Protein AF-W9YIJ4-F1 (afdb_monomer_lite)

Sequence (159 aa):
MQCTGGTPCEACASRRSPCVYDASSDQRRKIANQRNVHELAETQVQLERHKQLLGGMIATIRAGDFDANSDLIRVVRSGVDLSQLAAHVRNECRSNVSIQQAYEQIDFCIDGPLELPSPTQVLGEIAPQGDAKSSTSDAPEVNSEPFQPDIWRNLNRES

Radius of gyration: 31.16 Å; chains: 1; bounding box: 93×49×73 Å

pLDDT: mean 77.12, std 20.89, range [32.78, 98.31]

Foldseek 3Di:
DAADDDVVGPVCVVVVHHRDHDPVVNVVVVVVVVVVVVVVVVVVVVVVLVLLLVLLLVLCVVFNDPVSVVVLVVVVVVPDDPVVSSVSSNVCLVVDVSSVVSSVPDDPDPPDDPDDDDPVVVVVVPDDPDDDDDDDDDDDDDDDDDDDDPPPPPPPPDD

Structure (mmCIF, N/CA/C/O backbone):
data_AF-W9YIJ4-F1
#
_entry.id   AF-W9YIJ4-F1
#
loop_
_atom_site.group_PDB
_atom_site.id
_atom_site.type_symbol
_atom_site.label_atom_id
_atom_site.label_alt_id
_atom_site.label_comp_id
_atom_site.label_asym_id
_atom_site.label_entity_id
_atom_site.label_seq_id
_atom_site.pdbx_PDB_ins_code
_atom_site.Cartn_x
_atom_site.Cartn_y
_atom_site.Cartn_z
_atom_site.occupancy
_atom_site.B_iso_or_equiv
_atom_site.auth_seq_id
_atom_site.auth_comp_id
_atom_site.auth_asym_id
_atom_site.auth_atom_id
_atom_site.pdbx_PDB_model_num
ATOM 1 N N . MET A 1 1 ? -33.218 -10.003 34.757 1.00 51.28 1 MET A N 1
ATOM 2 C CA . MET A 1 1 ? -33.309 -9.342 33.437 1.00 51.28 1 MET A CA 1
ATOM 3 C C . MET A 1 1 ? -32.510 -8.051 33.523 1.00 51.28 1 MET A C 1
ATOM 5 O O . MET A 1 1 ? -32.790 -7.268 34.418 1.00 51.28 1 MET A O 1
ATOM 9 N N . GLN A 1 2 ? -31.481 -7.870 32.693 1.00 55.41 2 GLN A N 1
ATOM 10 C CA . GLN A 1 2 ? -30.693 -6.630 32.638 1.00 55.41 2 GLN A CA 1
ATOM 11 C C . GLN A 1 2 ? -31.308 -5.697 31.590 1.00 55.41 2 GLN A C 1
ATOM 13 O O . GLN A 1 2 ? -31.515 -6.105 30.450 1.00 55.41 2 GLN A O 1
ATOM 18 N N . CYS A 1 3 ? -31.645 -4.472 31.994 1.00 63.28 3 CYS A N 1
ATOM 19 C CA . CYS A 1 3 ? -32.199 -3.455 31.103 1.00 63.28 3 CYS A CA 1
ATOM 20 C C . CYS A 1 3 ? -31.123 -2.853 30.200 1.00 63.28 3 CYS A C 1
ATOM 22 O O . CYS A 1 3 ? -30.007 -2.584 30.640 1.00 63.28 3 CYS A O 1
ATOM 24 N N . THR A 1 4 ? -31.480 -2.574 28.950 1.00 60.44 4 THR A N 1
ATOM 25 C CA . THR A 1 4 ? -30.607 -1.932 27.966 1.00 60.44 4 THR A CA 1
ATOM 26 C C . THR A 1 4 ? -31.183 -0.576 27.560 1.00 60.44 4 THR A C 1
ATOM 28 O O . THR A 1 4 ? -31.972 -0.508 26.626 1.00 60.44 4 THR A O 1
ATOM 31 N N . GLY A 1 5 ? -30.774 0.492 28.256 1.00 58.78 5 GLY A N 1
ATOM 32 C CA . GLY A 1 5 ? -31.071 1.887 27.893 1.00 58.78 5 GLY A CA 1
ATOM 33 C C . GLY A 1 5 ? -32.465 2.403 28.292 1.00 58.78 5 GLY A C 1
ATOM 34 O O . GLY A 1 5 ? -33.465 1.706 28.145 1.00 58.78 5 GLY A O 1
ATOM 35 N N . GLY A 1 6 ? -32.509 3.651 28.781 1.00 59.50 6 GLY A N 1
ATOM 36 C CA . GLY A 1 6 ? -33.722 4.354 29.223 1.00 59.50 6 GLY A CA 1
ATOM 37 C C . GLY A 1 6 ? -34.205 3.953 30.624 1.00 59.50 6 GLY A C 1
ATOM 38 O O . GLY A 1 6 ? -34.130 2.789 31.015 1.00 59.50 6 GLY A O 1
ATOM 39 N N . THR A 1 7 ? -34.711 4.919 31.395 1.00 58.75 7 THR A N 1
ATOM 40 C CA . THR A 1 7 ? -35.388 4.675 32.680 1.00 58.75 7 THR A CA 1
ATOM 41 C C . THR A 1 7 ? -36.839 5.143 32.596 1.00 58.75 7 THR A C 1
ATOM 43 O O . THR A 1 7 ? -37.068 6.353 32.665 1.00 58.75 7 THR A O 1
ATOM 46 N N . PRO A 1 8 ? -37.817 4.221 32.480 1.00 70.25 8 PRO A N 1
ATOM 47 C CA . PRO A 1 8 ? -37.687 2.754 32.407 1.00 70.25 8 PRO A CA 1
ATOM 48 C C . PRO A 1 8 ? -37.298 2.235 31.008 1.00 70.25 8 PRO A C 1
ATOM 50 O O . PRO A 1 8 ? -37.673 2.831 30.002 1.00 70.25 8 PRO A O 1
ATOM 53 N N . CYS A 1 9 ? -36.594 1.097 30.935 1.00 78.69 9 CYS A N 1
ATOM 54 C CA . CYS A 1 9 ? -36.320 0.435 29.656 1.00 78.69 9 CYS A CA 1
ATOM 55 C C . CYS A 1 9 ? -37.615 -0.163 29.072 1.00 78.69 9 CYS A C 1
ATOM 57 O O . CYS A 1 9 ? -38.512 -0.551 29.824 1.00 78.69 9 CYS A O 1
ATOM 59 N N . GLU A 1 10 ? -37.724 -0.273 27.746 1.00 74.12 10 GLU A N 1
ATOM 60 C CA . GLU A 1 10 ? -38.959 -0.666 27.034 1.00 74.12 10 GLU A CA 1
ATOM 61 C C . GLU A 1 10 ? -39.536 -2.019 27.514 1.00 74.12 10 GLU A C 1
ATOM 63 O O . GLU A 1 10 ? -40.746 -2.200 27.692 1.00 74.12 10 GLU A O 1
ATOM 68 N N . ALA A 1 11 ? -38.648 -2.960 27.845 1.00 74.31 11 ALA A N 1
ATOM 69 C CA . ALA A 1 11 ? -39.004 -4.259 28.412 1.00 74.31 11 ALA A CA 1
ATOM 70 C C . ALA A 1 11 ? -39.584 -4.169 29.838 1.00 74.31 11 ALA A C 1
ATOM 72 O O . ALA A 1 11 ? -40.466 -4.950 30.195 1.00 74.31 11 ALA A O 1
ATOM 73 N N . CYS A 1 12 ? -39.121 -3.225 30.662 1.00 79.00 12 CYS A N 1
ATOM 74 C CA . CYS A 1 12 ? -39.663 -3.007 32.005 1.00 79.00 12 CYS A CA 1
ATOM 75 C C . CYS A 1 12 ? -40.937 -2.158 31.987 1.00 79.00 12 CYS A C 1
ATOM 77 O O . CYS A 1 12 ? -41.835 -2.411 32.790 1.00 79.00 12 CYS A O 1
ATOM 79 N N . ALA A 1 13 ? -41.048 -1.212 31.048 1.00 78.88 13 ALA A N 1
ATOM 80 C CA . ALA A 1 13 ? -42.256 -0.421 30.829 1.00 78.88 13 ALA A CA 1
ATOM 81 C C . ALA A 1 13 ? -43.444 -1.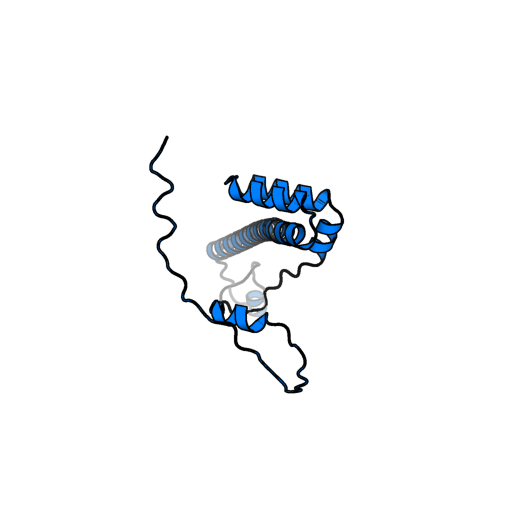310 30.413 1.00 78.88 13 ALA A C 1
ATOM 83 O O . ALA A 1 13 ? -44.521 -1.221 31.001 1.00 78.88 13 ALA A O 1
ATOM 84 N N . SER A 1 14 ? -43.228 -2.231 29.468 1.00 81.00 14 SER A N 1
ATOM 85 C CA . SER A 1 14 ? -44.257 -3.175 29.000 1.00 81.00 14 SER A CA 1
ATOM 86 C C . SER A 1 14 ? -44.688 -4.195 30.061 1.00 81.00 14 SER A C 1
ATOM 88 O O . SER A 1 14 ? -45.858 -4.568 30.119 1.00 81.00 14 SER A O 1
ATOM 90 N N . ARG A 1 15 ? -43.771 -4.625 30.938 1.00 81.50 15 ARG A N 1
ATOM 91 C CA . ARG A 1 15 ? -44.041 -5.631 31.985 1.00 81.50 15 ARG A CA 1
ATOM 92 C C . ARG A 1 15 ? -44.476 -5.040 33.327 1.00 81.50 15 ARG A C 1
ATOM 94 O O . ARG A 1 15 ? -44.733 -5.806 34.252 1.00 81.50 15 ARG A O 1
ATOM 101 N N . ARG A 1 16 ? -44.537 -3.706 33.454 1.00 79.69 16 ARG A N 1
ATOM 102 C CA . ARG A 1 16 ? -44.796 -2.985 34.720 1.00 79.69 16 ARG A CA 1
ATOM 103 C C . ARG A 1 16 ? -43.912 -3.476 35.880 1.00 79.69 16 ARG A C 1
ATOM 105 O O . ARG A 1 16 ? -44.335 -3.497 37.032 1.00 79.69 16 ARG A O 1
ATOM 112 N N . SER A 1 17 ? -42.687 -3.899 35.572 1.00 77.38 17 SER A N 1
ATOM 113 C CA . SER A 1 17 ? -41.723 -4.420 36.546 1.00 77.38 17 SER A CA 1
ATOM 114 C C . SER A 1 17 ? -40.732 -3.327 36.962 1.00 77.38 17 SER A C 1
ATOM 116 O O . SER A 1 17 ? -40.348 -2.533 36.098 1.00 77.38 17 SER A O 1
ATOM 118 N N . PRO A 1 18 ? -40.245 -3.307 38.218 1.00 71.31 18 PRO A N 1
ATOM 119 C CA . PRO A 1 18 ? -39.220 -2.358 38.642 1.00 71.31 18 PRO A CA 1
ATOM 120 C C . PRO A 1 18 ? -37.953 -2.506 37.787 1.00 71.31 18 PRO A C 1
ATOM 122 O O . PRO A 1 18 ? -37.355 -3.577 37.692 1.00 71.31 18 PRO A O 1
ATOM 125 N N . CYS A 1 19 ? -37.569 -1.408 37.139 1.00 74.44 19 CYS A N 1
ATOM 126 C CA . CYS A 1 19 ? -36.399 -1.321 36.274 1.00 74.44 19 CYS A CA 1
ATOM 127 C C . CYS A 1 19 ? -35.156 -1.055 37.131 1.00 74.44 19 CYS A C 1
ATOM 129 O O . CYS A 1 19 ? -34.931 0.077 37.555 1.00 74.44 19 CYS A O 1
ATOM 131 N N . VAL A 1 20 ? -34.342 -2.084 37.384 1.00 71.25 20 VAL A N 1
ATOM 132 C CA . VAL A 1 20 ? -33.053 -1.914 38.072 1.00 71.25 20 VAL A CA 1
ATOM 133 C C . VAL A 1 20 ? -31.997 -1.519 37.040 1.00 71.25 20 VAL A C 1
ATOM 135 O O . VAL A 1 20 ? -31.560 -2.339 36.232 1.00 71.25 20 VAL A O 1
ATOM 138 N N . TYR A 1 21 ? -31.629 -0.239 37.048 1.00 67.06 21 TYR A N 1
ATOM 139 C CA . TYR A 1 21 ? -30.594 0.329 36.189 1.00 67.06 21 TYR A CA 1
ATOM 140 C C . TYR A 1 21 ? -29.231 0.263 36.890 1.00 67.06 21 TYR A C 1
ATOM 142 O O . TYR A 1 21 ? -29.024 0.922 37.908 1.00 67.06 21 TYR A O 1
ATOM 150 N N . ASP A 1 22 ? -28.298 -0.517 36.342 1.00 71.25 22 ASP A N 1
ATOM 151 C CA . ASP A 1 22 ? -26.901 -0.517 36.785 1.00 71.25 22 ASP A CA 1
ATOM 152 C C . ASP A 1 22 ? -26.088 0.454 35.920 1.00 71.25 22 ASP A C 1
ATOM 154 O O . ASP A 1 22 ? -25.583 0.108 34.847 1.00 71.25 22 ASP A O 1
ATOM 158 N N . ALA A 1 23 ? -25.963 1.686 36.413 1.00 67.69 23 ALA A N 1
ATOM 159 C CA . ALA A 1 23 ? -25.205 2.748 35.761 1.00 67.69 23 ALA A CA 1
ATOM 160 C C . ALA A 1 23 ? -23.726 2.382 35.540 1.00 67.69 23 ALA A C 1
ATOM 162 O O . ALA A 1 23 ? -23.124 2.838 34.570 1.00 67.69 23 ALA A O 1
ATOM 163 N N . SER A 1 24 ? -23.133 1.553 36.410 1.00 72.75 24 SER A N 1
ATOM 164 C CA . SER A 1 24 ? -21.736 1.122 36.282 1.00 72.75 24 SER A CA 1
ATOM 165 C C . SER A 1 24 ? -21.576 0.149 35.118 1.00 72.75 24 SER A C 1
ATOM 167 O O . SER A 1 24 ? -20.657 0.294 34.312 1.00 72.75 24 SER A O 1
ATOM 169 N N . SER A 1 25 ? -22.488 -0.818 35.001 1.00 70.00 25 SER A N 1
ATOM 170 C CA . SER A 1 25 ? -22.497 -1.789 33.903 1.00 70.00 25 SER A CA 1
ATOM 171 C C . SER A 1 25 ? -22.739 -1.123 32.544 1.00 70.00 25 SER A C 1
ATOM 173 O O . SER A 1 25 ? -22.013 -1.399 31.586 1.00 70.00 25 SER A O 1
ATOM 175 N N . ASP A 1 26 ? -23.680 -0.176 32.461 1.00 72.25 26 ASP A N 1
ATOM 176 C CA . ASP A 1 26 ? -23.951 0.541 31.209 1.00 72.25 26 ASP A CA 1
ATOM 177 C C . ASP A 1 26 ? -22.770 1.429 30.782 1.00 72.25 26 ASP A C 1
ATOM 179 O O . ASP A 1 26 ? -22.335 1.379 29.629 1.00 72.25 26 ASP A O 1
ATOM 183 N N . GLN A 1 27 ? -22.165 2.147 31.735 1.00 73.75 27 GLN A N 1
ATOM 184 C CA . GLN A 1 27 ? -20.965 2.948 31.494 1.00 73.75 27 GLN A CA 1
ATOM 185 C C . GLN A 1 27 ? -19.800 2.076 30.999 1.00 73.75 27 GLN A C 1
ATOM 187 O O . GLN A 1 27 ? -19.129 2.434 30.030 1.00 73.75 27 GLN A O 1
ATOM 192 N N . ARG A 1 28 ? -19.575 0.903 31.610 1.00 73.75 28 ARG A N 1
ATOM 193 C CA . ARG A 1 28 ? -18.543 -0.052 31.164 1.00 73.75 28 ARG A CA 1
ATOM 194 C C . ARG A 1 28 ? -18.808 -0.549 29.745 1.00 73.75 28 ARG A C 1
ATOM 196 O O . ARG A 1 28 ? -17.881 -0.576 28.939 1.00 73.75 28 ARG A O 1
ATOM 203 N N . ARG A 1 29 ? -20.058 -0.890 29.417 1.00 76.38 29 ARG A N 1
ATOM 204 C CA . ARG A 1 29 ? -20.453 -1.326 28.069 1.00 76.38 29 ARG A CA 1
ATOM 205 C C . ARG A 1 29 ? -20.235 -0.228 27.029 1.00 76.38 29 ARG A C 1
ATOM 207 O O . ARG A 1 29 ? -19.703 -0.500 25.956 1.00 76.38 29 ARG A O 1
ATOM 214 N N . LYS A 1 30 ? -20.592 1.017 27.352 1.00 80.00 30 LYS A N 1
ATOM 215 C CA . LYS A 1 30 ? -20.364 2.173 26.478 1.00 80.00 30 LYS A CA 1
ATOM 216 C C . LYS A 1 30 ? -18.873 2.400 26.218 1.00 80.00 30 LYS A C 1
ATOM 218 O O . LYS A 1 30 ? -18.492 2.588 25.067 1.00 80.00 30 LYS A O 1
ATOM 223 N N . ILE A 1 31 ? -18.037 2.323 27.255 1.00 81.38 31 ILE A N 1
ATOM 224 C CA . ILE A 1 31 ? -16.576 2.457 27.133 1.00 81.38 31 ILE A CA 1
ATOM 225 C C . ILE A 1 31 ? -15.988 1.324 26.283 1.00 81.38 31 ILE A C 1
ATOM 227 O O . ILE A 1 31 ? -15.160 1.590 25.417 1.00 81.38 31 ILE A O 1
ATOM 231 N N . ALA A 1 32 ? -16.416 0.076 26.496 1.00 81.38 32 ALA A N 1
ATOM 232 C CA . ALA A 1 32 ? -15.954 -1.063 25.703 1.00 81.38 32 ALA A CA 1
ATOM 233 C C . ALA A 1 32 ? -16.296 -0.889 24.215 1.00 81.38 32 ALA A C 1
ATOM 235 O O . ALA A 1 32 ? -15.418 -1.008 23.367 1.00 81.38 32 ALA A O 1
ATOM 236 N N . ASN A 1 33 ? -17.534 -0.498 23.899 1.00 83.44 33 ASN A N 1
ATOM 237 C CA . ASN A 1 33 ? -17.935 -0.226 22.519 1.00 83.44 33 ASN A CA 1
ATOM 238 C C . ASN A 1 33 ? -17.139 0.931 21.903 1.00 83.44 33 ASN A C 1
ATOM 240 O O . ASN A 1 33 ? -16.715 0.831 20.758 1.00 83.44 33 ASN A O 1
ATOM 244 N N . GLN A 1 34 ? -16.907 2.014 22.650 1.00 85.88 34 GLN A N 1
ATOM 245 C CA . GLN A 1 34 ? -16.101 3.141 22.170 1.00 85.88 34 GLN A CA 1
ATOM 246 C C . GLN A 1 34 ? -14.657 2.729 21.863 1.00 85.88 34 GLN A C 1
ATOM 248 O O . GLN A 1 34 ? -14.124 3.132 20.833 1.00 85.88 34 GLN A O 1
ATOM 253 N N . ARG A 1 35 ? -14.042 1.905 22.720 1.00 86.94 35 ARG A N 1
ATOM 254 C CA . ARG A 1 35 ? -12.695 1.364 22.486 1.00 86.94 35 ARG A CA 1
ATOM 255 C C . ARG A 1 35 ? -12.655 0.468 21.254 1.00 86.94 35 ARG A C 1
ATOM 257 O O . ARG A 1 35 ? -11.815 0.696 20.399 1.00 86.94 35 ARG A O 1
ATOM 264 N N . ASN A 1 36 ? -13.604 -0.457 21.121 1.00 88.31 36 ASN A N 1
ATOM 265 C CA . ASN A 1 36 ? -13.673 -1.353 19.966 1.00 88.31 36 ASN A CA 1
ATOM 266 C C . ASN A 1 36 ? -13.851 -0.579 18.652 1.00 88.31 36 ASN A C 1
ATOM 268 O O . ASN A 1 36 ? -13.216 -0.897 17.654 1.00 88.31 36 ASN A O 1
ATOM 272 N N . VAL A 1 37 ? -14.698 0.458 18.643 1.00 90.06 37 VAL A N 1
ATOM 273 C CA . VAL A 1 37 ? -14.886 1.319 17.463 1.00 90.06 37 VAL A CA 1
ATOM 274 C C . VAL A 1 37 ? -13.597 2.061 17.116 1.00 90.06 37 VAL A C 1
ATOM 276 O O . VAL A 1 37 ? -13.244 2.160 15.943 1.00 90.06 37 VAL A O 1
ATOM 279 N N . HIS A 1 38 ? -12.892 2.576 18.122 1.00 90.94 38 HIS A N 1
ATOM 280 C CA . HIS A 1 38 ? -11.629 3.273 17.915 1.00 90.94 38 HIS A CA 1
ATOM 281 C C . HIS A 1 38 ? -10.540 2.339 17.372 1.00 90.94 38 HIS A C 1
ATOM 283 O O . HIS A 1 38 ? -9.932 2.654 16.354 1.00 90.94 38 HIS A O 1
ATOM 289 N N . GLU A 1 39 ? -10.362 1.169 17.985 1.00 91.75 39 GLU A N 1
ATOM 290 C CA . GLU A 1 39 ? -9.402 0.146 17.560 1.00 91.75 39 GLU A CA 1
ATOM 291 C C . GLU A 1 39 ? -9.685 -0.347 16.136 1.00 91.75 39 GLU A C 1
ATOM 293 O O . GLU A 1 39 ? -8.771 -0.475 15.319 1.00 91.75 39 GLU A O 1
ATOM 298 N N . LEU A 1 40 ? -10.961 -0.554 15.795 1.00 92.19 40 LEU A N 1
ATOM 299 C CA . LEU A 1 40 ? -11.365 -0.926 14.442 1.00 92.19 40 LEU A CA 1
ATOM 300 C C . LEU A 1 40 ? -11.000 0.167 13.429 1.00 92.19 40 LEU A C 1
ATOM 302 O O . LEU A 1 40 ? -10.480 -0.138 12.356 1.00 92.19 40 LEU A O 1
ATOM 306 N N . ALA A 1 41 ? -11.235 1.438 13.766 1.00 91.62 41 ALA A N 1
ATOM 307 C CA . ALA A 1 41 ? -10.887 2.559 12.898 1.00 91.62 41 ALA A CA 1
ATOM 308 C C . ALA A 1 41 ? -9.367 2.675 12.689 1.00 91.62 41 ALA A C 1
ATOM 310 O O . ALA A 1 41 ? -8.914 2.879 11.562 1.00 91.62 41 ALA A O 1
ATOM 311 N N . GLU A 1 42 ? -8.571 2.506 13.746 1.00 92.69 42 GLU A N 1
ATOM 312 C CA . GLU A 1 42 ? -7.108 2.506 13.648 1.00 92.69 42 GLU A CA 1
ATOM 313 C C . GLU A 1 42 ? -6.595 1.343 12.797 1.00 92.69 42 GLU A C 1
ATOM 315 O O . GLU A 1 42 ? -5.770 1.546 11.901 1.00 92.69 42 GLU A O 1
ATOM 320 N N . THR A 1 43 ? -7.137 0.145 13.018 1.00 93.50 43 THR A N 1
ATOM 321 C CA . THR A 1 43 ? -6.795 -1.057 12.250 1.00 93.50 43 THR A CA 1
ATOM 322 C C . THR A 1 43 ? -7.126 -0.873 10.772 1.00 93.50 43 THR A C 1
ATOM 324 O O . THR A 1 43 ? -6.314 -1.213 9.914 1.00 93.50 43 THR A O 1
ATOM 327 N N . GLN A 1 44 ? -8.269 -0.259 10.451 1.00 93.62 44 GLN A N 1
ATOM 328 C CA . GLN A 1 44 ? -8.652 0.025 9.069 1.00 93.62 44 GLN A CA 1
ATOM 329 C C . GLN A 1 44 ? -7.663 0.979 8.384 1.00 93.62 44 GLN A C 1
ATOM 331 O O . GLN A 1 44 ? -7.263 0.748 7.243 1.00 93.62 44 GLN A O 1
ATOM 336 N N . VAL A 1 45 ? -7.226 2.033 9.081 1.00 94.31 45 VAL A N 1
ATOM 337 C CA . VAL A 1 45 ? -6.226 2.976 8.553 1.00 94.31 45 VAL A CA 1
ATOM 338 C C . VAL A 1 45 ? -4.880 2.286 8.343 1.00 94.31 45 VAL A C 1
ATOM 340 O O . VAL A 1 45 ? -4.213 2.529 7.336 1.00 94.31 45 VAL A O 1
ATOM 343 N N . GLN A 1 46 ? -4.460 1.427 9.273 1.00 92.81 46 GLN A N 1
ATOM 344 C CA . GLN A 1 46 ? -3.232 0.655 9.111 1.00 92.81 46 GLN A CA 1
ATOM 345 C C . GLN A 1 46 ? -3.332 -0.312 7.934 1.00 92.81 46 GLN A C 1
ATOM 347 O O . GLN A 1 46 ? -2.397 -0.384 7.139 1.00 92.81 46 GLN A O 1
ATOM 352 N N . LEU A 1 47 ? -4.451 -1.020 7.786 1.00 93.31 47 LEU A N 1
ATOM 353 C CA . LEU A 1 47 ? -4.674 -1.938 6.674 1.00 93.31 47 LEU A CA 1
ATOM 354 C C . LEU A 1 47 ? -4.570 -1.211 5.331 1.00 93.31 47 LEU A C 1
ATOM 356 O O . LEU A 1 47 ? -3.882 -1.690 4.435 1.00 93.31 47 LEU A O 1
ATOM 360 N N . GLU A 1 48 ? -5.176 -0.031 5.213 1.00 93.31 48 GLU A N 1
ATOM 361 C CA . GLU A 1 48 ? -5.117 0.763 3.985 1.00 93.31 48 GLU A CA 1
ATOM 362 C C . GLU A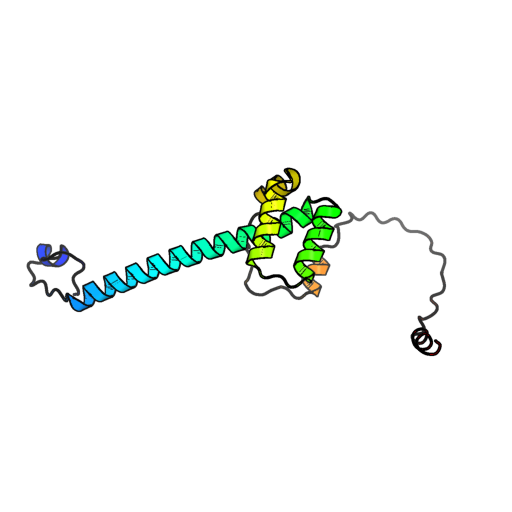 1 48 ? -3.683 1.190 3.641 1.00 93.31 48 GLU A C 1
ATOM 364 O O . GLU A 1 48 ? -3.249 1.091 2.494 1.00 93.31 48 GLU A O 1
ATOM 369 N N . ARG A 1 49 ? -2.888 1.574 4.648 1.00 93.94 49 ARG A N 1
ATOM 370 C CA . ARG A 1 49 ? -1.462 1.891 4.454 1.00 93.94 49 ARG A CA 1
ATOM 371 C C . ARG A 1 49 ? -0.662 0.679 3.975 1.00 93.94 49 ARG A C 1
ATOM 373 O O . ARG A 1 49 ? 0.177 0.824 3.087 1.00 93.94 49 ARG A O 1
ATOM 380 N N . HIS A 1 50 ? -0.924 -0.503 4.532 1.00 94.75 50 HIS A N 1
ATOM 381 C CA . HIS A 1 50 ? -0.261 -1.736 4.10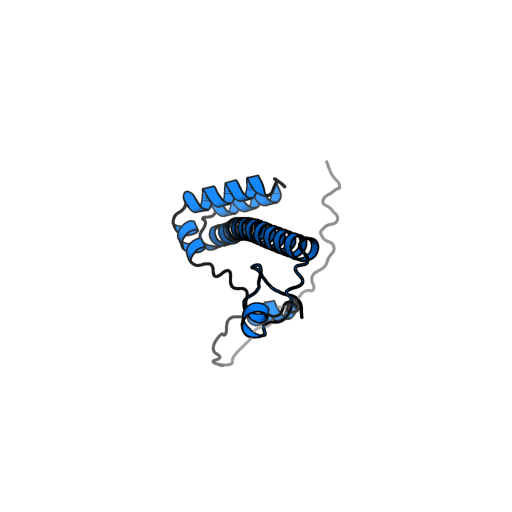1 1.00 94.75 50 HIS A CA 1
ATOM 382 C C . HIS A 1 50 ? -0.676 -2.135 2.682 1.00 94.75 50 HIS A C 1
ATOM 384 O O . HIS A 1 50 ? 0.192 -2.487 1.886 1.00 94.75 50 HIS A O 1
ATOM 390 N N . LYS A 1 51 ? -1.964 -2.017 2.330 1.00 94.94 51 LYS A N 1
ATOM 391 C CA . LYS A 1 51 ? -2.455 -2.247 0.962 1.00 94.94 51 LYS A CA 1
ATOM 392 C C . LYS A 1 51 ? -1.799 -1.308 -0.039 1.00 94.94 51 LYS A C 1
ATOM 394 O O . LYS A 1 51 ? -1.360 -1.750 -1.096 1.00 94.94 51 LYS A O 1
ATOM 399 N N . GLN A 1 52 ? -1.684 -0.027 0.299 1.00 95.56 52 GLN A N 1
ATOM 400 C CA . GLN A 1 52 ? -1.030 0.954 -0.558 1.00 95.56 52 GLN A CA 1
ATOM 401 C C . GLN A 1 52 ? 0.450 0.630 -0.786 1.00 95.56 52 GLN A C 1
ATOM 403 O O . GLN A 1 52 ? 0.916 0.687 -1.922 1.00 95.56 52 GLN A O 1
ATOM 408 N N . LEU A 1 53 ? 1.178 0.253 0.268 1.00 97.38 53 LEU A N 1
ATOM 409 C CA . LEU A 1 53 ? 2.580 -0.145 0.155 1.00 97.38 53 LEU A CA 1
ATOM 410 C C . LEU A 1 53 ? 2.739 -1.429 -0.675 1.00 97.38 53 LEU A C 1
ATOM 412 O O . LEU A 1 53 ? 3.440 -1.419 -1.682 1.00 97.38 53 LEU A O 1
ATOM 416 N N . LEU A 1 54 ? 2.084 -2.522 -0.273 1.00 97.12 54 LEU A N 1
ATOM 417 C CA . LEU A 1 54 ? 2.229 -3.827 -0.925 1.00 97.12 54 LEU A CA 1
ATOM 418 C C . LEU A 1 54 ? 1.730 -3.795 -2.368 1.00 97.12 54 LEU A C 1
ATOM 420 O O . LEU A 1 54 ? 2.418 -4.260 -3.274 1.00 97.12 54 LEU A O 1
ATOM 424 N N . GLY A 1 55 ? 0.557 -3.206 -2.590 1.00 97.62 55 GLY A N 1
ATOM 425 C CA . GLY A 1 55 ? -0.002 -3.069 -3.925 1.00 97.62 55 GLY A CA 1
ATOM 426 C C . GLY A 1 55 ? 0.874 -2.213 -4.822 1.00 97.62 55 GLY A C 1
ATOM 427 O O . GLY A 1 55 ? 1.112 -2.587 -5.963 1.00 97.62 55 GLY A O 1
ATOM 428 N N . GLY A 1 56 ? 1.400 -1.094 -4.318 1.00 97.88 56 GLY A N 1
ATOM 429 C CA . GLY A 1 56 ? 2.270 -0.244 -5.120 1.00 97.88 56 GLY A CA 1
ATOM 430 C C . GLY A 1 56 ? 3.576 -0.946 -5.498 1.00 97.88 56 GLY A C 1
ATOM 431 O O . GLY A 1 56 ? 3.987 -0.865 -6.647 1.00 97.88 56 GLY A O 1
ATOM 432 N N . MET A 1 57 ? 4.174 -1.729 -4.591 1.00 98.19 57 MET A N 1
ATOM 433 C CA . MET A 1 57 ? 5.341 -2.559 -4.921 1.00 98.19 57 MET A CA 1
ATOM 434 C C . MET A 1 57 ? 5.020 -3.576 -6.025 1.00 98.19 57 MET A C 1
ATOM 436 O O . MET A 1 57 ? 5.772 -3.695 -6.989 1.00 98.19 57 MET A O 1
ATOM 440 N N . ILE A 1 58 ? 3.897 -4.293 -5.907 1.00 98.06 58 ILE A N 1
ATOM 441 C CA . ILE A 1 58 ? 3.455 -5.264 -6.920 1.00 98.06 58 ILE A CA 1
ATOM 442 C C . ILE A 1 58 ? 3.209 -4.569 -8.264 1.00 98.06 58 ILE A C 1
ATOM 444 O O . ILE A 1 58 ? 3.612 -5.085 -9.305 1.00 98.06 58 ILE A O 1
ATOM 448 N N . ALA A 1 59 ? 2.572 -3.401 -8.253 1.00 98.31 59 ALA A N 1
ATOM 449 C CA . ALA A 1 59 ? 2.286 -2.626 -9.451 1.00 98.31 59 ALA A CA 1
ATOM 450 C C . ALA A 1 59 ? 3.567 -2.139 -10.144 1.00 98.31 59 ALA A C 1
ATOM 452 O O . ALA A 1 59 ? 3.690 -2.286 -11.361 1.00 98.31 59 ALA A O 1
ATOM 453 N N . THR A 1 60 ? 4.544 -1.636 -9.380 1.00 98.19 60 THR A N 1
ATOM 454 C CA . THR A 1 60 ? 5.866 -1.262 -9.901 1.00 98.19 60 THR A CA 1
ATOM 455 C C . THR A 1 60 ? 6.559 -2.463 -10.537 1.00 98.19 60 THR A C 1
ATOM 457 O O . THR A 1 60 ? 7.063 -2.346 -11.647 1.00 98.19 60 THR A O 1
ATOM 460 N N . ILE A 1 61 ? 6.497 -3.642 -9.912 1.00 98.12 61 ILE A N 1
ATOM 461 C CA . ILE A 1 61 ? 7.082 -4.872 -10.472 1.00 98.12 61 ILE A CA 1
ATOM 462 C C . ILE A 1 61 ? 6.385 -5.305 -11.769 1.00 98.12 61 ILE A C 1
ATOM 464 O O . ILE A 1 61 ? 7.044 -5.744 -12.709 1.00 98.12 61 ILE A O 1
ATOM 468 N N . ARG A 1 62 ? 5.054 -5.197 -11.834 1.00 97.62 62 ARG A N 1
ATOM 469 C CA . ARG A 1 62 ? 4.262 -5.651 -12.989 1.00 97.62 62 ARG A CA 1
ATOM 470 C C . ARG A 1 62 ? 4.371 -4.736 -14.205 1.00 97.62 62 ARG A C 1
ATOM 472 O O . ARG A 1 62 ? 4.331 -5.237 -15.324 1.00 97.62 62 ARG A O 1
ATOM 479 N N . ALA A 1 63 ? 4.426 -3.424 -13.992 1.00 97.69 63 ALA A N 1
ATOM 480 C CA . ALA A 1 63 ? 4.251 -2.434 -15.057 1.00 97.69 63 ALA A CA 1
ATOM 481 C C . ALA A 1 63 ? 5.312 -1.324 -15.076 1.00 97.69 63 ALA A C 1
ATOM 483 O O . ALA A 1 63 ? 5.306 -0.500 -15.991 1.00 97.69 63 ALA A O 1
ATOM 484 N N . GLY A 1 64 ? 6.197 -1.278 -14.080 1.00 96.06 64 GLY A N 1
ATOM 485 C CA . GLY A 1 64 ? 7.328 -0.362 -14.062 1.00 96.06 64 GLY A CA 1
ATOM 486 C C . GLY A 1 64 ? 8.372 -0.738 -15.105 1.00 96.06 64 GLY A C 1
ATOM 487 O O . GLY A 1 64 ? 8.520 -1.901 -15.486 1.00 96.06 64 GLY A O 1
ATOM 488 N N . ASP A 1 65 ? 9.104 0.266 -15.566 1.00 96.56 65 ASP A N 1
ATOM 489 C CA . ASP A 1 65 ? 10.248 0.064 -16.442 1.00 96.56 65 ASP A CA 1
ATOM 490 C C . ASP A 1 65 ? 11.464 -0.462 -15.657 1.00 96.56 65 ASP A C 1
ATOM 492 O O . ASP A 1 65 ? 11.395 -0.796 -14.467 1.00 96.56 65 ASP A O 1
ATOM 496 N N . PHE A 1 66 ? 12.591 -0.615 -16.351 1.00 97.12 66 PHE A N 1
ATOM 497 C CA . PHE A 1 66 ? 13.818 -1.115 -15.740 1.00 97.12 66 PHE A CA 1
ATOM 498 C C . PHE A 1 66 ? 14.298 -0.216 -14.592 1.00 97.12 66 PHE A C 1
ATOM 500 O O . PHE A 1 66 ? 14.711 -0.730 -13.551 1.00 97.12 66 PHE A O 1
ATOM 507 N N . ASP A 1 67 ? 14.207 1.103 -14.762 1.00 97.44 67 ASP A N 1
ATOM 508 C CA . ASP A 1 67 ? 14.696 2.073 -13.786 1.00 97.44 67 ASP A CA 1
ATOM 509 C C . ASP A 1 67 ? 13.818 2.076 -12.533 1.00 97.44 67 ASP A C 1
ATOM 511 O O . ASP A 1 67 ? 14.347 1.932 -11.431 1.00 97.44 67 ASP A O 1
ATOM 515 N N . ALA A 1 68 ? 12.489 2.103 -12.684 1.00 96.75 68 ALA A N 1
ATOM 516 C CA . ALA A 1 68 ? 11.551 2.025 -11.564 1.00 96.75 68 ALA A CA 1
ATOM 517 C C . ALA A 1 68 ? 11.734 0.734 -10.747 1.00 96.75 68 ALA A C 1
ATOM 519 O O . ALA A 1 68 ? 11.722 0.751 -9.514 1.00 96.75 68 ALA A O 1
ATOM 520 N N . ASN A 1 69 ? 11.959 -0.397 -11.422 1.00 97.81 69 ASN A N 1
ATOM 521 C CA . ASN A 1 69 ? 12.220 -1.674 -10.760 1.00 97.81 69 ASN A CA 1
ATOM 522 C C . ASN A 1 69 ? 13.579 -1.713 -10.054 1.00 97.81 69 ASN A C 1
ATOM 524 O O . ASN A 1 69 ? 13.680 -2.183 -8.917 1.00 97.81 69 ASN A O 1
ATOM 528 N N . SER A 1 70 ? 14.626 -1.213 -10.711 1.00 98.00 70 SER A N 1
ATOM 529 C CA . SER A 1 70 ? 15.970 -1.112 -10.139 1.00 98.00 70 SER A CA 1
ATOM 530 C C . SER A 1 70 ? 15.976 -0.216 -8.898 1.00 98.00 70 SER A C 1
ATOM 532 O O . SER A 1 70 ? 16.530 -0.586 -7.856 1.00 98.00 70 SER A O 1
ATOM 534 N N . ASP A 1 71 ? 15.283 0.9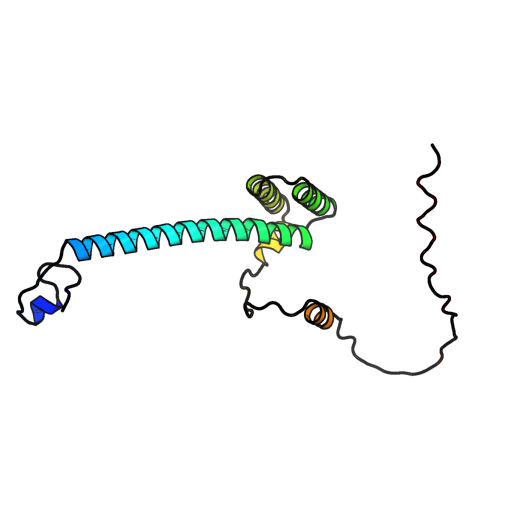21 -8.968 1.00 97.38 71 ASP A N 1
ATOM 535 C CA . ASP A 1 71 ? 15.138 1.861 -7.865 1.00 97.38 71 ASP A CA 1
ATOM 536 C C . ASP A 1 71 ? 14.358 1.263 -6.701 1.00 97.38 71 ASP A C 1
ATOM 538 O O . ASP A 1 71 ? 14.834 1.331 -5.564 1.00 97.38 71 ASP A O 1
ATOM 542 N N . LEU A 1 72 ? 13.239 0.586 -6.968 1.00 97.62 72 LEU A N 1
ATOM 543 C CA . LEU A 1 72 ? 12.494 -0.120 -5.932 1.00 97.62 72 LEU A CA 1
ATOM 544 C C . LEU A 1 72 ? 13.378 -1.151 -5.211 1.00 97.62 72 LEU A C 1
ATOM 546 O O . LEU A 1 72 ? 13.431 -1.171 -3.978 1.00 97.62 72 LEU A O 1
ATOM 550 N N . ILE A 1 73 ? 14.118 -1.978 -5.957 1.00 97.88 73 ILE A N 1
ATOM 551 C CA . ILE A 1 73 ? 15.035 -2.981 -5.389 1.00 97.88 73 ILE A CA 1
ATOM 552 C C . ILE A 1 73 ? 16.116 -2.308 -4.538 1.00 97.88 73 ILE A C 1
ATOM 554 O O . ILE A 1 73 ? 16.432 -2.787 -3.444 1.00 97.88 73 ILE A O 1
ATOM 558 N N . ARG A 1 74 ? 16.686 -1.199 -5.016 1.00 97.81 74 ARG A N 1
ATOM 559 C CA . ARG A 1 74 ? 17.703 -0.430 -4.294 1.00 97.81 74 ARG A CA 1
ATOM 560 C C . ARG A 1 74 ? 17.156 0.121 -2.980 1.00 97.81 74 ARG A C 1
ATOM 562 O O . ARG A 1 74 ? 17.808 -0.046 -1.949 1.00 97.81 74 ARG A O 1
ATOM 569 N N . VAL A 1 75 ? 15.968 0.726 -2.993 1.00 97.44 75 VAL A N 1
ATOM 570 C CA . VAL A 1 75 ? 15.332 1.275 -1.787 1.00 97.44 75 VAL A CA 1
ATOM 571 C C . VAL A 1 75 ? 15.047 0.156 -0.786 1.00 97.44 75 VAL A C 1
ATOM 573 O O . VAL A 1 75 ? 15.457 0.264 0.367 1.00 97.44 75 VAL A O 1
ATOM 576 N N . VAL A 1 76 ? 14.461 -0.964 -1.218 1.00 96.56 76 VAL A N 1
ATOM 577 C CA . VAL A 1 76 ? 14.199 -2.120 -0.341 1.00 96.56 76 VAL A CA 1
ATOM 578 C C . VAL A 1 76 ? 15.489 -2.662 0.288 1.00 96.56 76 VAL A C 1
ATOM 580 O O . VAL A 1 76 ? 15.534 -2.913 1.491 1.00 96.56 76 VAL A O 1
ATOM 583 N N . ARG A 1 77 ? 16.567 -2.809 -0.493 1.00 97.62 77 ARG A N 1
ATOM 584 C CA . ARG A 1 77 ? 17.851 -3.346 -0.004 1.00 97.62 77 ARG A CA 1
ATOM 585 C C . ARG A 1 77 ? 18.626 -2.386 0.889 1.00 97.62 77 ARG A C 1
ATOM 587 O O . ARG A 1 77 ? 19.458 -2.835 1.669 1.00 97.62 77 ARG A O 1
ATOM 594 N N . SER A 1 78 ? 18.367 -1.086 0.782 1.00 96.50 78 SER A N 1
ATOM 595 C CA . SER A 1 78 ? 19.043 -0.072 1.595 1.00 96.50 78 SER A CA 1
ATOM 596 C C . SER A 1 78 ? 18.641 -0.101 3.075 1.00 96.50 78 SER A C 1
ATOM 598 O O . SER A 1 78 ? 19.309 0.524 3.895 1.00 96.50 78 SER A O 1
ATOM 600 N N . GLY A 1 79 ? 17.585 -0.844 3.431 1.00 93.31 79 GLY A N 1
ATOM 601 C CA . GLY A 1 79 ? 17.138 -0.988 4.817 1.00 93.31 79 GLY A CA 1
ATOM 602 C C . GLY A 1 79 ? 16.492 0.276 5.387 1.00 93.31 79 GLY A C 1
ATOM 603 O O . GLY A 1 79 ? 16.488 0.459 6.604 1.00 93.31 79 GLY A O 1
ATOM 604 N N . VAL A 1 80 ? 15.963 1.155 4.527 1.00 95.88 80 VAL A N 1
ATOM 605 C CA . VAL A 1 80 ? 15.167 2.309 4.966 1.00 95.88 80 VAL A CA 1
ATOM 606 C C . VAL A 1 80 ? 13.935 1.866 5.746 1.00 95.88 80 VAL A C 1
ATOM 608 O O . VAL A 1 80 ? 13.435 0.749 5.598 1.00 95.88 80 VAL A O 1
ATOM 611 N N . ASP A 1 81 ? 13.413 2.773 6.567 1.00 96.25 81 ASP A N 1
ATOM 612 C CA . ASP A 1 81 ? 12.164 2.522 7.266 1.00 96.25 81 ASP A CA 1
ATOM 613 C C . ASP A 1 81 ? 10.979 2.357 6.288 1.00 96.25 81 ASP A C 1
ATOM 615 O O . ASP A 1 81 ? 10.975 2.844 5.150 1.00 96.25 81 ASP A O 1
ATOM 619 N N . LEU A 1 82 ? 9.932 1.673 6.755 1.00 94.31 82 LEU A N 1
ATOM 620 C CA . LEU A 1 82 ? 8.735 1.412 5.952 1.00 94.31 82 LEU A CA 1
ATOM 621 C C . LEU A 1 82 ? 7.997 2.691 5.532 1.00 94.31 82 LEU A C 1
ATOM 623 O O . LEU A 1 82 ? 7.297 2.677 4.523 1.00 94.31 82 LEU A O 1
ATOM 627 N N . SER A 1 83 ? 8.139 3.796 6.271 1.00 95.06 83 SER A N 1
ATOM 628 C CA . SER A 1 83 ? 7.468 5.059 5.934 1.00 95.06 83 SER A CA 1
ATOM 629 C C . SER A 1 83 ? 8.106 5.709 4.708 1.00 95.06 83 SER A C 1
ATOM 631 O O . SER A 1 83 ? 7.394 6.222 3.842 1.00 95.06 83 SER A O 1
ATOM 633 N N . GLN A 1 84 ? 9.433 5.644 4.607 1.00 96.19 84 GLN A N 1
ATOM 634 C CA . GLN A 1 84 ? 10.203 6.094 3.453 1.00 96.19 84 GLN A CA 1
ATOM 635 C C . GLN A 1 84 ? 9.946 5.203 2.242 1.00 96.19 84 GLN A C 1
ATOM 637 O O . GLN A 1 84 ? 9.655 5.723 1.164 1.00 96.19 84 GLN A O 1
ATOM 642 N N . LEU A 1 85 ? 9.952 3.877 2.421 1.00 97.38 85 LEU A N 1
ATOM 643 C CA . LEU A 1 85 ? 9.597 2.949 1.346 1.00 97.38 85 LEU A CA 1
ATOM 644 C C . LEU A 1 85 ? 8.167 3.207 0.839 1.00 97.38 85 LEU A C 1
ATOM 646 O O . LEU A 1 85 ? 7.948 3.325 -0.364 1.00 97.38 85 LEU A O 1
ATOM 650 N N . ALA A 1 86 ? 7.200 3.387 1.741 1.00 97.06 86 ALA A N 1
ATOM 651 C CA . ALA A 1 86 ? 5.826 3.719 1.371 1.00 97.06 86 ALA A CA 1
ATOM 652 C C . ALA A 1 86 ? 5.708 5.089 0.690 1.00 97.06 86 ALA A C 1
ATOM 654 O O . ALA A 1 86 ? 4.855 5.280 -0.173 1.00 97.06 86 ALA A O 1
ATOM 655 N N . ALA A 1 87 ? 6.528 6.075 1.059 1.00 96.81 87 ALA A N 1
ATOM 656 C CA . ALA A 1 87 ? 6.572 7.353 0.353 1.00 96.81 87 ALA A CA 1
ATOM 657 C C . ALA A 1 87 ? 7.117 7.192 -1.074 1.00 96.81 87 ALA A C 1
ATOM 659 O O . ALA A 1 87 ? 6.501 7.710 -2.003 1.00 96.81 87 ALA A O 1
ATOM 660 N N . HIS A 1 88 ? 8.203 6.434 -1.245 1.00 97.31 88 HIS A N 1
ATOM 661 C CA . HIS A 1 88 ? 8.791 6.136 -2.551 1.00 97.31 88 HIS A CA 1
ATOM 662 C C . HIS A 1 88 ? 7.790 5.420 -3.468 1.00 97.31 88 HIS A C 1
ATOM 664 O O . HIS A 1 88 ? 7.479 5.920 -4.544 1.00 97.31 88 HIS A O 1
ATOM 670 N N . VAL A 1 89 ? 7.190 4.325 -2.994 1.00 97.69 89 VAL A N 1
ATOM 671 C CA . VAL A 1 89 ? 6.202 3.542 -3.753 1.00 97.69 89 VAL A CA 1
ATOM 672 C C . VAL A 1 89 ? 4.982 4.382 -4.147 1.00 97.69 89 VAL A C 1
ATOM 674 O O . VAL A 1 89 ? 4.522 4.322 -5.287 1.00 97.69 89 VAL A O 1
ATOM 677 N N . ARG A 1 90 ? 4.461 5.214 -3.234 1.00 96.88 90 ARG A N 1
ATOM 678 C CA . ARG A 1 90 ? 3.339 6.120 -3.543 1.00 96.88 90 ARG A CA 1
ATOM 679 C C . ARG A 1 90 ? 3.708 7.176 -4.569 1.00 96.88 90 ARG A C 1
ATOM 681 O O . ARG A 1 90 ? 2.851 7.555 -5.360 1.00 96.88 90 ARG A O 1
ATOM 688 N N . ASN A 1 91 ? 4.933 7.693 -4.515 1.00 97.06 91 ASN A N 1
ATOM 689 C CA . ASN A 1 91 ? 5.402 8.644 -5.509 1.00 97.06 91 ASN A CA 1
ATOM 690 C C . ASN A 1 91 ? 5.442 7.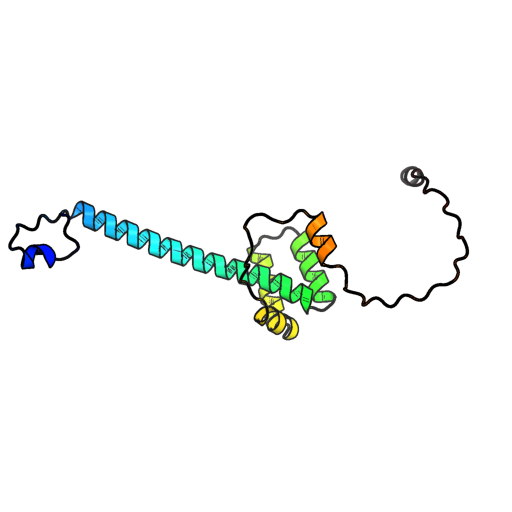981 -6.885 1.00 97.06 91 ASN A C 1
ATOM 692 O O . ASN A 1 91 ? 4.859 8.523 -7.815 1.00 97.06 91 ASN A O 1
ATOM 696 N N . GLU A 1 92 ? 6.007 6.777 -6.960 1.00 96.12 92 GLU A N 1
ATOM 697 C CA . GLU A 1 92 ? 6.135 6.021 -8.204 1.00 96.12 92 GLU A CA 1
ATOM 698 C C . GLU A 1 92 ? 4.773 5.705 -8.839 1.00 96.12 92 GLU A C 1
ATOM 700 O O . GLU A 1 92 ? 4.544 5.962 -10.020 1.00 96.12 92 GLU A O 1
ATOM 705 N N . CYS A 1 93 ? 3.807 5.264 -8.026 1.00 96.56 93 CYS A N 1
ATOM 706 C CA . CYS A 1 93 ? 2.436 5.036 -8.488 1.00 96.56 93 CYS A CA 1
ATOM 707 C C . CYS A 1 93 ? 1.748 6.314 -8.991 1.00 96.56 93 CYS A C 1
ATOM 709 O O . CYS A 1 93 ? 0.837 6.230 -9.802 1.00 96.56 93 CYS A O 1
ATOM 711 N N . ARG A 1 94 ? 2.131 7.499 -8.496 1.00 95.88 94 ARG A N 1
ATOM 712 C CA . ARG A 1 94 ? 1.545 8.781 -8.924 1.00 95.88 94 ARG A CA 1
ATOM 713 C C . ARG A 1 94 ? 2.239 9.367 -10.149 1.00 95.88 94 ARG A C 1
ATOM 715 O O . ARG A 1 94 ? 1.604 10.122 -10.881 1.00 95.88 94 ARG A O 1
ATOM 722 N N . SER A 1 95 ? 3.526 9.085 -10.338 1.00 96.44 95 SER A N 1
ATOM 723 C CA . SER A 1 95 ? 4.315 9.593 -11.463 1.00 96.44 95 SER A CA 1
ATOM 724 C C . SER A 1 95 ? 4.198 8.729 -12.714 1.00 96.44 95 SER A C 1
ATOM 726 O O . SER A 1 95 ? 4.411 9.242 -13.811 1.00 96.44 95 SER A O 1
ATOM 728 N N . ASN A 1 96 ? 3.841 7.450 -12.574 1.00 97.06 96 ASN A N 1
ATOM 729 C CA . ASN A 1 96 ? 3.772 6.506 -13.681 1.00 97.06 96 ASN A CA 1
ATOM 730 C C . ASN A 1 96 ? 2.351 5.945 -13.863 1.00 97.06 96 ASN A C 1
ATOM 732 O O . ASN A 1 96 ? 1.855 5.165 -13.050 1.00 97.06 96 ASN A O 1
ATOM 736 N N . VAL A 1 97 ? 1.710 6.317 -14.976 1.00 97.44 97 VAL A N 1
ATOM 737 C CA . VAL A 1 97 ? 0.326 5.923 -15.299 1.00 97.44 97 VAL A CA 1
ATOM 738 C C . VAL A 1 97 ? 0.182 4.407 -15.458 1.00 97.44 97 VAL A C 1
ATOM 740 O O . VAL A 1 97 ? -0.824 3.851 -15.023 1.00 97.44 97 VAL A O 1
ATOM 743 N N . SER A 1 98 ? 1.175 3.722 -16.031 1.00 97.81 98 SER A N 1
ATOM 744 C CA . SER A 1 98 ? 1.139 2.263 -16.207 1.00 97.81 98 SER A CA 1
ATOM 745 C C . SER A 1 98 ? 1.154 1.544 -14.860 1.00 97.81 98 SER A C 1
ATOM 747 O O . SER A 1 98 ? 0.392 0.602 -14.644 1.00 97.81 98 SER A O 1
ATOM 749 N N . ILE A 1 99 ? 1.975 2.031 -13.924 1.00 98.00 99 ILE A N 1
ATOM 750 C CA . ILE A 1 99 ? 2.014 1.525 -12.547 1.00 98.00 99 ILE A CA 1
ATOM 751 C C . ILE A 1 99 ? 0.689 1.822 -11.840 1.00 98.00 99 ILE A C 1
ATOM 753 O O . ILE A 1 99 ? 0.133 0.932 -11.202 1.00 98.00 99 ILE A O 1
ATOM 757 N N . GLN A 1 100 ? 0.135 3.029 -11.986 1.00 97.81 100 GLN A N 1
ATOM 758 C CA . GLN A 1 100 ? -1.164 3.362 -11.395 1.00 97.81 100 GLN A CA 1
ATOM 759 C C . GLN A 1 100 ? -2.278 2.425 -11.886 1.00 97.81 100 GLN A C 1
ATOM 761 O O . GLN A 1 100 ? -3.032 1.879 -11.084 1.00 97.81 100 GLN A O 1
ATOM 766 N N . GLN A 1 101 ? -2.359 2.196 -13.197 1.00 97.75 101 GLN A N 1
ATOM 767 C CA . GLN A 1 101 ? -3.348 1.292 -13.783 1.00 97.75 101 GLN A CA 1
ATOM 768 C C . GLN A 1 101 ? -3.159 -0.146 -13.298 1.00 97.75 101 GLN A C 1
ATOM 770 O O . GLN A 1 101 ? -4.138 -0.828 -13.001 1.00 97.75 101 GLN A O 1
ATOM 775 N N . ALA A 1 102 ? -1.910 -0.607 -13.184 1.00 97.38 102 ALA A N 1
ATOM 776 C CA . ALA A 1 102 ? -1.615 -1.924 -12.635 1.00 97.38 102 ALA A CA 1
ATOM 777 C C . ALA A 1 102 ? -2.030 -2.034 -11.162 1.00 97.38 102 ALA A C 1
ATOM 779 O O . ALA A 1 102 ? -2.531 -3.082 -10.768 1.00 97.38 102 ALA A O 1
ATOM 780 N N . TYR A 1 103 ? -1.865 -0.969 -10.371 1.00 97.50 103 TYR A N 1
ATOM 781 C CA . TYR A 1 103 ? -2.297 -0.907 -8.973 1.00 97.50 103 TYR A CA 1
ATOM 782 C C . TYR A 1 103 ? -3.818 -1.033 -8.831 1.00 97.50 103 TYR A C 1
ATOM 784 O O . TYR A 1 103 ? -4.294 -1.822 -8.020 1.00 97.50 103 TYR A O 1
ATOM 792 N N . GLU A 1 104 ? -4.582 -0.303 -9.647 1.00 96.50 104 GLU A N 1
ATOM 793 C CA . GLU A 1 104 ? -6.054 -0.331 -9.637 1.00 96.50 104 GLU A CA 1
ATOM 794 C C . GLU A 1 104 ? -6.633 -1.707 -10.016 1.00 96.50 104 GLU A C 1
ATOM 796 O O . GLU A 1 104 ? -7.760 -2.028 -9.646 1.00 96.50 104 GLU A O 1
ATOM 801 N N . GLN A 1 105 ? -5.857 -2.536 -10.719 1.00 96.31 105 GLN A N 1
ATOM 802 C CA . GLN A 1 105 ? -6.230 -3.902 -11.104 1.00 96.31 105 GLN A CA 1
ATOM 803 C C . GLN A 1 105 ? -5.864 -4.961 -10.051 1.00 96.31 105 GLN A C 1
ATOM 805 O O . GLN A 1 105 ? -6.151 -6.143 -10.251 1.00 96.31 105 GLN A O 1
ATOM 810 N N . ILE A 1 106 ? -5.201 -4.587 -8.952 1.00 94.69 106 ILE A N 1
ATOM 811 C CA . ILE A 1 106 ? -4.839 -5.538 -7.897 1.00 94.69 106 ILE A CA 1
ATOM 812 C C . ILE A 1 106 ? -6.075 -5.864 -7.066 1.00 94.69 106 ILE A C 1
ATOM 814 O O . ILE A 1 106 ? -6.611 -5.012 -6.358 1.00 94.69 106 ILE A O 1
ATOM 818 N N . ASP A 1 107 ? -6.467 -7.134 -7.092 1.00 92.94 107 ASP A N 1
ATOM 819 C CA . ASP A 1 107 ? -7.380 -7.673 -6.099 1.00 92.94 107 ASP A CA 1
ATOM 820 C C . ASP A 1 107 ? -6.612 -7.998 -4.810 1.00 92.94 107 ASP A C 1
ATOM 822 O O . ASP A 1 107 ? -5.642 -8.758 -4.810 1.00 92.94 107 ASP A O 1
ATOM 826 N N . PHE A 1 108 ? -7.035 -7.383 -3.706 1.00 87.88 108 PHE A N 1
ATOM 827 C CA . PHE A 1 108 ? -6.488 -7.639 -2.371 1.00 87.88 108 PHE A CA 1
ATOM 828 C C . PHE A 1 108 ? -7.289 -8.702 -1.609 1.00 87.88 108 PHE A C 1
ATOM 830 O O . PHE A 1 108 ? -7.008 -8.948 -0.433 1.00 87.88 108 PHE A O 1
ATOM 837 N N . CYS A 1 109 ? -8.304 -9.299 -2.236 1.00 86.56 109 CYS A N 1
ATOM 838 C CA . CYS A 1 109 ? -9.000 -10.457 -1.713 1.00 86.56 109 CYS A CA 1
ATOM 839 C C . CYS A 1 109 ? -8.096 -11.688 -1.854 1.00 86.56 109 CYS A C 1
ATOM 841 O O . CYS A 1 109 ? -7.842 -12.182 -2.949 1.00 86.56 109 CYS A O 1
ATOM 843 N N . ILE A 1 110 ? -7.551 -12.152 -0.730 1.00 81.50 110 ILE A N 1
ATOM 844 C CA . ILE A 1 110 ? -6.780 -13.395 -0.677 1.00 81.50 110 ILE A CA 1
ATOM 845 C C . ILE A 1 110 ? -7.734 -14.478 -0.181 1.00 81.50 110 ILE A C 1
ATOM 847 O O . ILE A 1 110 ? -7.809 -14.756 1.016 1.00 81.50 110 ILE A O 1
ATOM 851 N N . ASP A 1 111 ? -8.492 -15.053 -1.111 1.00 75.81 111 ASP A N 1
ATOM 852 C CA . ASP A 1 111 ? -9.339 -16.210 -0.842 1.00 75.81 111 ASP A CA 1
ATOM 853 C C . ASP A 1 111 ? -8.464 -17.468 -0.839 1.00 75.81 111 ASP A C 1
ATOM 855 O O . ASP A 1 111 ? -8.106 -18.016 -1.881 1.00 75.81 111 ASP A O 1
ATOM 859 N N . GLY A 1 112 ? -8.064 -17.918 0.350 1.00 67.81 112 GLY A N 1
ATOM 860 C CA . GLY A 1 112 ? -7.251 -19.119 0.501 1.00 67.81 112 GLY A CA 1
ATOM 861 C C . GLY A 1 112 ? -7.194 -19.624 1.943 1.00 67.81 112 GLY A C 1
ATOM 862 O O . GLY A 1 112 ? -7.408 -18.851 2.881 1.00 67.81 112 GLY A O 1
ATOM 863 N N . PRO A 1 113 ? -6.933 -20.928 2.150 1.00 72.94 113 PRO A N 1
ATOM 864 C CA . PRO A 1 113 ? -6.670 -21.457 3.482 1.00 72.94 113 PRO A CA 1
ATOM 865 C C . PRO A 1 113 ? -5.456 -20.746 4.097 1.00 72.94 113 PRO A C 1
ATOM 867 O O . PRO A 1 113 ? -4.494 -20.427 3.405 1.00 72.94 113 PRO A O 1
ATOM 870 N N . LEU A 1 114 ? -5.494 -20.512 5.414 1.00 68.12 114 LEU A N 1
ATOM 871 C CA . LEU A 1 114 ? -4.397 -19.860 6.145 1.00 68.12 114 LEU A CA 1
ATOM 872 C C . LEU A 1 114 ? -3.075 -20.648 6.064 1.00 68.12 114 LEU A C 1
ATOM 874 O O . LEU A 1 114 ? -2.006 -20.095 6.316 1.00 68.12 114 LEU A O 1
ATOM 878 N N . GLU A 1 115 ? -3.156 -21.941 5.749 1.00 77.38 115 GLU A N 1
ATOM 879 C CA . GLU A 1 115 ? -1.993 -22.795 5.562 1.00 77.38 115 GLU A CA 1
ATOM 880 C C . GLU A 1 115 ? -1.463 -22.679 4.135 1.00 77.38 115 GLU A C 1
ATOM 882 O O . GLU A 1 115 ? -2.165 -22.943 3.158 1.00 77.38 115 GLU A O 1
ATOM 887 N N . LEU A 1 116 ? -0.195 -22.282 4.033 1.00 64.38 116 LEU A N 1
ATOM 888 C CA . LEU A 1 116 ? 0.501 -22.176 2.761 1.00 64.38 116 LEU A CA 1
ATOM 889 C C . LEU A 1 116 ? 0.750 -23.581 2.187 1.00 64.38 116 LEU A C 1
ATOM 891 O O . LEU A 1 116 ? 1.255 -24.447 2.911 1.00 64.38 116 LEU A O 1
ATOM 895 N N . PRO A 1 117 ? 0.471 -23.815 0.893 1.00 73.12 117 PRO A N 1
ATOM 896 C CA . PRO A 1 117 ? 0.920 -25.025 0.222 1.00 73.12 117 PRO A CA 1
ATOM 897 C C . PRO A 1 117 ? 2.450 -25.109 0.275 1.00 73.12 117 PRO A C 1
ATOM 899 O O . PRO A 1 117 ? 3.157 -24.096 0.294 1.00 73.12 117 PRO A O 1
ATOM 902 N N . SER A 1 118 ? 2.986 -26.329 0.315 1.00 76.69 118 SER A N 1
ATOM 903 C CA . SER A 1 118 ? 4.440 -26.516 0.357 1.00 76.69 118 SER A CA 1
ATOM 904 C C . SER A 1 118 ? 5.098 -25.907 -0.895 1.00 76.69 118 SER A C 1
ATOM 906 O O . SER A 1 118 ? 4.494 -25.938 -1.969 1.00 76.69 118 SER A O 1
ATOM 908 N N . PRO A 1 119 ? 6.341 -25.387 -0.819 1.00 73.81 119 PRO A N 1
ATOM 909 C CA . PRO A 1 119 ? 6.998 -24.726 -1.956 1.00 73.81 119 PRO A CA 1
ATOM 910 C C . PRO A 1 119 ? 7.015 -25.555 -3.252 1.00 73.81 119 PRO A C 1
ATOM 912 O O . PRO A 1 119 ? 6.956 -25.009 -4.351 1.00 73.81 119 PRO A O 1
ATOM 915 N N . THR A 1 120 ? 7.052 -26.885 -3.130 1.00 75.25 120 THR A N 1
ATOM 916 C CA . THR A 1 120 ? 7.007 -27.829 -4.254 1.00 75.25 120 THR A CA 1
ATOM 917 C C . THR A 1 120 ? 5.647 -27.860 -4.960 1.00 75.25 120 THR A C 1
ATOM 919 O O . THR A 1 120 ? 5.603 -28.062 -6.169 1.00 75.25 120 THR A O 1
ATOM 922 N N . GLN A 1 121 ? 4.545 -27.640 -4.238 1.00 70.75 121 GLN A N 1
ATOM 923 C CA . GLN A 1 121 ? 3.191 -27.617 -4.807 1.00 70.75 121 GLN A CA 1
ATOM 924 C C . GLN A 1 121 ? 2.982 -26.375 -5.681 1.00 70.75 121 GLN A C 1
ATOM 926 O O . GLN A 1 121 ? 2.481 -26.489 -6.793 1.00 70.75 121 GLN A O 1
ATOM 931 N N . VAL A 1 122 ? 3.472 -25.215 -5.233 1.00 69.62 122 VAL A N 1
ATOM 932 C CA . VAL A 1 122 ? 3.332 -23.942 -5.963 1.00 69.62 122 VAL A CA 1
ATOM 933 C C . VAL A 1 122 ? 4.089 -23.962 -7.294 1.00 69.62 122 VAL A C 1
ATOM 935 O O . VAL A 1 122 ? 3.575 -23.516 -8.314 1.00 69.62 122 VAL A O 1
ATOM 938 N N . LEU A 1 123 ? 5.307 -24.511 -7.314 1.00 63.22 123 LEU A N 1
ATOM 939 C CA . LEU A 1 123 ? 6.109 -24.595 -8.541 1.00 63.22 123 LEU A CA 1
ATOM 940 C C . LEU A 1 123 ? 5.531 -25.584 -9.567 1.00 63.22 123 LEU A C 1
ATOM 942 O O . LEU A 1 123 ? 5.733 -25.395 -10.764 1.00 63.22 123 LEU A O 1
ATOM 946 N N . GLY A 1 124 ? 4.809 -26.616 -9.115 1.00 60.75 124 GLY A N 1
ATOM 947 C CA . GLY A 1 124 ? 4.160 -27.593 -9.994 1.00 60.75 124 GLY A CA 1
ATOM 948 C C . GLY A 1 124 ? 2.961 -27.030 -10.764 1.00 60.75 124 GLY A C 1
ATOM 949 O O . GLY A 1 124 ? 2.707 -27.458 -11.887 1.00 60.75 124 GLY A O 1
ATOM 950 N N . GLU A 1 125 ? 2.258 -26.048 -10.198 1.00 58.88 125 GLU A N 1
ATOM 951 C CA . GLU A 1 125 ? 1.056 -25.446 -10.797 1.00 58.88 125 GLU A CA 1
ATOM 952 C C . GLU A 1 125 ? 1.362 -24.331 -11.813 1.00 58.88 125 GLU A C 1
ATOM 954 O O . GLU A 1 125 ? 0.509 -23.988 -12.626 1.00 58.88 125 GLU A O 1
ATOM 959 N N . ILE A 1 126 ? 2.585 -23.786 -11.812 1.00 60.09 126 ILE A N 1
ATOM 960 C CA . ILE A 1 126 ? 3.006 -22.689 -12.709 1.00 60.09 126 ILE A CA 1
ATOM 961 C C . ILE A 1 126 ? 3.547 -23.219 -14.059 1.00 60.09 126 ILE A C 1
ATOM 963 O O . ILE A 1 126 ? 3.864 -22.444 -14.963 1.00 60.09 126 ILE A O 1
ATOM 967 N N . ALA A 1 127 ? 3.638 -24.539 -14.250 1.00 44.22 127 ALA A N 1
ATOM 968 C CA . ALA A 1 127 ? 4.039 -25.115 -15.532 1.00 44.22 127 ALA A CA 1
ATOM 969 C C . ALA A 1 127 ? 2.970 -24.840 -16.615 1.00 44.22 127 ALA A C 1
ATOM 971 O O . ALA A 1 127 ? 1.787 -25.107 -16.388 1.00 44.22 127 ALA A O 1
ATOM 972 N N . PRO A 1 128 ? 3.342 -24.331 -17.805 1.00 50.50 128 PRO A N 1
ATOM 973 C CA . PRO A 1 128 ? 2.371 -24.064 -18.854 1.00 50.50 128 PRO A CA 1
ATOM 974 C C . PRO A 1 128 ? 1.777 -25.387 -19.345 1.00 50.50 128 PR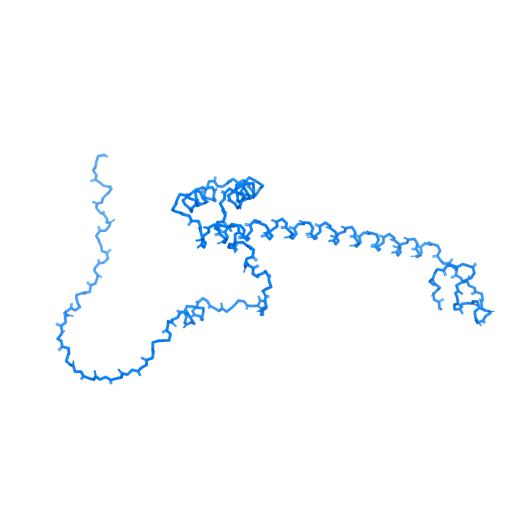O A C 1
ATOM 976 O O . PRO A 1 128 ? 2.509 -26.320 -19.681 1.00 50.50 128 PRO A O 1
ATOM 979 N N . GLN A 1 129 ? 0.445 -25.454 -19.413 1.00 46.91 129 GLN A N 1
ATOM 980 C CA . GLN A 1 129 ? -0.269 -26.495 -20.147 1.00 46.91 129 GLN A CA 1
ATOM 981 C C . GLN A 1 129 ? 0.095 -26.371 -21.632 1.00 46.91 129 GLN A C 1
ATOM 983 O O . GLN A 1 129 ? -0.516 -25.622 -22.388 1.00 46.91 129 GLN A O 1
ATOM 988 N N . GLY A 1 130 ? 1.154 -27.068 -22.036 1.00 39.03 130 GLY A N 1
ATOM 989 C CA . GLY A 1 130 ? 1.448 -27.342 -23.431 1.00 39.03 130 GLY A CA 1
ATOM 990 C C . GLY A 1 130 ? 0.554 -28.482 -23.891 1.00 39.03 130 GLY A C 1
ATOM 991 O O . GLY A 1 130 ? 0.748 -29.625 -23.475 1.00 39.03 130 GLY A O 1
ATOM 992 N N . ASP A 1 131 ? -0.429 -28.165 -24.730 1.00 37.03 131 ASP A N 1
ATOM 993 C CA . ASP A 1 131 ? -1.249 -29.155 -25.417 1.00 37.03 131 ASP A CA 1
ATOM 994 C C . ASP A 1 131 ? -0.369 -30.197 -26.117 1.00 37.03 131 ASP A C 1
ATOM 996 O O . ASP A 1 131 ? 0.486 -29.900 -26.956 1.00 37.03 131 ASP A O 1
ATOM 1000 N N . ALA A 1 132 ? -0.605 -31.454 -25.758 1.00 38.59 132 ALA A N 1
ATOM 1001 C CA . ALA A 1 132 ? 0.047 -32.609 -26.333 1.00 38.59 132 ALA A CA 1
ATOM 1002 C C . ALA A 1 132 ? -0.367 -32.805 -27.799 1.00 38.59 132 ALA A C 1
ATOM 1004 O O . ALA A 1 132 ? -1.535 -33.066 -28.086 1.00 38.59 132 ALA A O 1
ATOM 1005 N N . LYS A 1 133 ? 0.611 -32.853 -28.712 1.00 35.91 133 LYS A N 1
ATOM 1006 C CA . LYS A 1 133 ? 0.587 -33.798 -29.839 1.00 35.91 133 LYS A CA 1
ATOM 1007 C C . LYS A 1 133 ? 1.956 -34.443 -30.023 1.00 35.91 133 LYS A C 1
ATOM 1009 O O . LYS A 1 133 ? 2.909 -33.835 -30.490 1.00 35.91 133 LYS A O 1
ATOM 1014 N N . SER A 1 134 ? 1.983 -35.714 -29.633 1.00 32.78 134 SER A N 1
ATOM 1015 C CA . SER A 1 134 ? 2.995 -36.721 -29.931 1.00 32.78 134 SER A CA 1
ATOM 1016 C C . SER A 1 134 ? 3.257 -36.822 -31.435 1.00 32.78 134 SER A C 1
ATOM 1018 O O . SER A 1 134 ? 2.315 -36.967 -32.217 1.00 32.78 134 SER A O 1
ATOM 1020 N N . SER A 1 135 ? 4.527 -36.797 -31.832 1.00 34.12 135 SER A N 1
ATOM 1021 C CA . SER A 1 135 ? 5.043 -37.497 -33.011 1.00 34.12 135 SER A CA 1
ATOM 1022 C C . SER A 1 135 ? 6.534 -37.753 -32.797 1.00 34.12 135 SER A C 1
ATOM 1024 O O . SER A 1 135 ? 7.347 -36.841 -32.705 1.00 34.12 135 SER A O 1
ATOM 1026 N N . THR A 1 136 ? 6.832 -39.032 -32.637 1.00 35.78 136 THR A N 1
ATOM 1027 C CA . THR A 1 136 ? 8.132 -39.694 -32.532 1.00 35.78 136 THR A CA 1
ATOM 1028 C C . THR A 1 136 ? 9.079 -39.375 -33.690 1.00 35.78 136 THR A C 1
ATOM 1030 O O . THR A 1 136 ? 8.643 -39.514 -34.829 1.00 35.78 136 THR A O 1
ATOM 1033 N N . SER A 1 137 ? 10.359 -39.097 -33.404 1.00 33.03 137 SER A N 1
ATOM 1034 C CA . SER A 1 137 ? 11.537 -39.807 -33.957 1.00 33.03 137 SER A CA 1
ATOM 1035 C C . SER A 1 137 ? 12.852 -39.059 -33.675 1.00 33.03 137 SER A C 1
ATOM 1037 O O . SER A 1 137 ? 12.945 -37.856 -33.895 1.00 33.03 137 SER A O 1
ATOM 1039 N N . ASP A 1 138 ? 13.849 -39.845 -33.269 1.00 32.91 138 ASP A N 1
ATOM 1040 C CA . ASP A 1 138 ? 15.300 -39.662 -33.423 1.00 32.91 138 ASP A CA 1
ATOM 1041 C C . ASP A 1 138 ? 16.055 -38.678 -32.511 1.00 32.91 138 ASP A C 1
ATOM 1043 O O . ASP A 1 138 ? 16.115 -37.468 -32.714 1.00 32.91 138 ASP A O 1
ATOM 1047 N N . ALA A 1 139 ? 16.736 -39.274 -31.526 1.00 36.94 139 ALA A N 1
ATOM 1048 C CA . ALA A 1 139 ? 17.839 -38.683 -30.780 1.00 36.94 139 ALA A CA 1
ATOM 1049 C C . ALA A 1 139 ? 19.177 -38.920 -31.505 1.00 36.94 139 ALA A C 1
ATOM 1051 O O . ALA A 1 139 ? 19.364 -39.972 -32.120 1.00 36.94 139 ALA A O 1
ATOM 1052 N N . PRO A 1 140 ? 20.161 -38.034 -31.294 1.00 39.94 140 PRO A N 1
ATOM 1053 C CA . PRO A 1 140 ? 21.526 -38.486 -31.092 1.00 39.94 140 PRO A CA 1
ATOM 1054 C C . PRO A 1 140 ? 22.034 -38.093 -29.699 1.00 39.94 140 PRO A C 1
ATOM 1056 O O . PRO A 1 140 ? 21.812 -36.985 -29.211 1.00 39.94 140 PRO A O 1
ATOM 1059 N N . GLU A 1 141 ? 22.710 -39.056 -29.075 1.00 38.56 141 GLU A N 1
ATOM 1060 C CA . GLU A 1 141 ? 23.427 -38.952 -27.805 1.00 38.56 141 GLU A CA 1
ATOM 1061 C C . GLU A 1 141 ? 24.351 -37.728 -27.751 1.00 38.56 141 GLU A C 1
ATOM 1063 O O . GLU A 1 141 ? 25.184 -37.521 -28.635 1.00 38.56 141 GLU A O 1
ATOM 1068 N N . VAL A 1 142 ? 24.274 -36.970 -26.655 1.00 42.84 142 VAL A N 1
ATOM 1069 C CA . VAL A 1 142 ? 25.338 -36.052 -26.237 1.00 42.84 142 VAL A CA 1
ATOM 1070 C C . VAL A 1 142 ? 25.755 -36.434 -24.821 1.00 42.84 142 VAL A C 1
ATOM 1072 O O . VAL A 1 142 ? 24.955 -36.408 -23.888 1.00 42.84 142 VAL A O 1
ATOM 1075 N N . ASN A 1 143 ? 27.024 -36.829 -24.717 1.00 38.31 143 ASN A N 1
ATOM 1076 C CA . ASN A 1 143 ? 27.734 -37.246 -23.514 1.00 38.31 143 ASN A CA 1
ATOM 1077 C C . ASN A 1 143 ? 27.492 -36.319 -22.317 1.00 38.31 143 ASN A C 1
ATOM 1079 O O . ASN A 1 143 ? 27.808 -35.131 -22.354 1.00 38.31 143 ASN A O 1
ATOM 1083 N N . SER A 1 144 ? 27.022 -36.903 -21.220 1.00 40.94 144 SER A N 1
ATOM 1084 C CA . SER A 1 144 ? 27.008 -36.293 -19.896 1.00 40.94 144 SER A CA 1
ATOM 1085 C C . SER A 1 144 ? 28.347 -36.543 -19.195 1.00 40.94 144 SER A C 1
ATOM 1087 O O . SER A 1 144 ? 28.538 -37.597 -18.583 1.00 40.94 144 SER A O 1
ATOM 1089 N N . GLU A 1 145 ? 29.273 -35.585 -19.264 1.00 43.88 145 GLU A N 1
ATOM 1090 C CA . GLU A 1 145 ? 30.386 -35.532 -18.310 1.00 43.88 145 GLU A CA 1
ATOM 1091 C C . GLU A 1 145 ? 29.887 -34.988 -16.955 1.00 43.88 145 GLU A C 1
ATOM 1093 O O . GLU A 1 145 ? 29.151 -33.996 -16.918 1.00 43.88 145 GLU A O 1
ATOM 1098 N N . PRO A 1 146 ? 30.244 -35.623 -15.825 1.00 53.38 146 PRO A N 1
ATOM 1099 C CA . PRO A 1 146 ? 29.808 -35.184 -14.508 1.00 53.38 146 PRO A CA 1
ATOM 1100 C C . PRO A 1 146 ? 30.536 -33.908 -14.056 1.00 53.38 146 PRO A C 1
ATOM 1102 O O . PRO A 1 146 ? 31.758 -33.790 -14.129 1.00 53.38 146 PRO A O 1
ATOM 1105 N N . PHE A 1 147 ? 29.754 -32.967 -13.529 1.00 44.56 147 PHE A N 1
ATOM 1106 C CA . PHE A 1 147 ? 30.185 -31.689 -12.963 1.00 44.56 147 PHE A CA 1
ATOM 1107 C C . PHE A 1 147 ? 31.166 -31.900 -11.788 1.00 44.56 147 PHE A C 1
ATOM 1109 O O . PHE A 1 147 ? 30.786 -32.448 -10.751 1.00 44.56 147 PHE A O 1
ATOM 1116 N N . GLN A 1 148 ? 32.429 -31.478 -11.938 1.00 53.62 148 GLN A N 1
ATOM 1117 C CA . GLN A 1 148 ? 33.446 -31.538 -10.876 1.00 53.62 148 GLN A CA 1
ATOM 1118 C C . GLN A 1 148 ? 33.380 -30.288 -9.966 1.00 53.62 148 GLN A C 1
ATOM 1120 O O . GLN A 1 148 ? 33.498 -29.176 -10.483 1.00 53.62 148 GLN A O 1
ATOM 1125 N N . PRO A 1 149 ? 33.239 -30.408 -8.627 1.00 46.22 149 PRO A N 1
ATOM 1126 C CA . PRO A 1 149 ? 32.966 -29.251 -7.757 1.00 46.22 149 PRO A CA 1
ATOM 1127 C C . PRO A 1 149 ? 34.158 -28.361 -7.336 1.00 46.22 149 PRO A C 1
ATOM 1129 O O . PRO A 1 149 ? 33.951 -27.456 -6.532 1.00 46.22 149 PRO A O 1
ATOM 1132 N N . ASP A 1 150 ? 35.387 -28.546 -7.830 1.00 53.97 150 ASP A N 1
ATOM 1133 C CA . ASP A 1 150 ? 36.586 -27.995 -7.154 1.00 53.97 150 ASP A CA 1
ATOM 1134 C C . ASP A 1 150 ? 37.277 -26.772 -7.801 1.00 53.97 150 ASP A C 1
ATOM 1136 O O . ASP A 1 150 ? 38.419 -26.450 -7.472 1.00 53.97 150 ASP A O 1
ATOM 1140 N N . ILE A 1 151 ? 36.605 -26.004 -8.666 1.00 53.59 151 ILE A N 1
ATOM 1141 C CA . ILE A 1 151 ? 37.252 -24.876 -9.385 1.00 53.59 151 ILE A CA 1
ATOM 1142 C C . ILE A 1 151 ? 37.176 -23.515 -8.644 1.00 53.59 151 ILE A C 1
ATOM 1144 O O . ILE A 1 151 ? 37.758 -22.530 -9.086 1.00 53.59 151 ILE A O 1
ATOM 1148 N N . TRP A 1 152 ? 36.583 -23.436 -7.447 1.00 46.91 152 TRP A N 1
ATOM 1149 C CA . TRP A 1 152 ? 36.462 -22.166 -6.694 1.00 46.91 152 TRP A CA 1
ATOM 1150 C C . TRP A 1 152 ? 37.427 -21.992 -5.507 1.00 46.91 152 TRP A C 1
ATOM 1152 O O . TRP A 1 152 ? 37.189 -21.153 -4.639 1.00 46.91 152 TRP A O 1
ATOM 1162 N N . ARG A 1 153 ? 38.543 -22.735 -5.450 1.00 48.91 153 ARG A N 1
ATOM 1163 C CA . ARG A 1 153 ? 39.546 -22.596 -4.367 1.00 48.91 153 ARG A CA 1
ATOM 1164 C C . ARG A 1 153 ? 40.856 -21.880 -4.712 1.00 48.91 153 ARG A C 1
ATOM 1166 O O . ARG A 1 153 ? 41.700 -21.788 -3.831 1.00 48.91 153 ARG A O 1
ATOM 1173 N N . ASN A 1 154 ? 41.014 -21.302 -5.906 1.00 53.09 154 ASN A N 1
ATOM 1174 C CA . ASN A 1 154 ? 42.269 -20.639 -6.310 1.00 53.09 154 ASN A CA 1
ATOM 1175 C C . ASN A 1 154 ? 42.096 -19.199 -6.831 1.00 53.09 154 ASN A C 1
ATOM 1177 O O . ASN A 1 154 ? 42.758 -18.800 -7.781 1.00 53.09 154 ASN A O 1
ATOM 1181 N N . LEU A 1 155 ? 41.232 -18.400 -6.198 1.00 51.47 155 LEU A N 1
ATOM 1182 C CA . LEU A 1 155 ? 41.086 -16.967 -6.514 1.00 51.47 155 LEU A CA 1
ATOM 1183 C C . LEU A 1 155 ? 41.178 -16.049 -5.283 1.00 51.47 155 LEU A C 1
ATOM 1185 O O . LEU A 1 155 ? 40.686 -14.933 -5.310 1.00 51.47 155 LEU A O 1
ATOM 1189 N N . ASN A 1 156 ? 41.837 -16.515 -4.213 1.00 52.53 156 ASN A N 1
ATOM 1190 C CA . ASN A 1 156 ? 42.217 -15.707 -3.042 1.00 52.53 156 ASN A CA 1
ATOM 1191 C C . ASN A 1 156 ? 43.646 -16.035 -2.576 1.00 52.53 156 ASN A C 1
ATOM 1193 O O . ASN A 1 156 ? 43.924 -16.242 -1.394 1.00 52.53 156 ASN A O 1
ATOM 1197 N N . ARG A 1 157 ? 44.569 -16.124 -3.534 1.00 52.41 157 ARG A N 1
ATOM 1198 C CA . ARG A 1 157 ? 45.999 -16.218 -3.249 1.00 52.41 157 ARG A CA 1
ATOM 1199 C C . ARG A 1 157 ? 46.796 -15.598 -4.388 1.00 52.41 157 ARG A C 1
ATOM 1201 O O . ARG A 1 157 ? 47.435 -16.336 -5.113 1.00 52.41 157 ARG A O 1
ATOM 1208 N N . GLU A 1 158 ? 46.698 -14.280 -4.548 1.00 47.81 158 GLU A N 1
ATOM 1209 C CA . GLU A 1 158 ? 47.789 -13.396 -4.994 1.00 47.81 158 GLU A CA 1
ATOM 1210 C C . GLU A 1 158 ? 47.285 -11.954 -5.177 1.00 47.81 158 GLU A C 1
ATOM 1212 O O . GLU A 1 158 ? 46.347 -11.715 -5.933 1.00 47.81 158 GLU A O 1
ATOM 1217 N N . SER A 1 159 ? 48.018 -11.028 -4.541 1.00 43.47 159 SER A N 1
ATOM 1218 C CA . SER A 1 159 ? 47.964 -9.549 -4.582 1.00 43.47 159 SER A CA 1
ATOM 1219 C C . SER A 1 159 ? 47.092 -8.850 -3.541 1.00 43.47 159 SER A C 1
ATOM 1221 O O . SER A 1 159 ? 45.875 -8.690 -3.760 1.00 43.47 159 SER A O 1
#

Organism: NCBI:txid1182542

InterPro domains:
  IPR036864 Zn(2)-C6 fungal-type DNA-binding domain superfamily [G3DSA:4.10.240.10] (1-75)

Secondary structure (DSSP, 8-state):
----SSSS-HHHHHHT------HHHHHHHHHHHHHHHHHHHHHHHHHHHHHHHHHHHHHHHHH--HHHHHHHHHHHHTT--HHHHHHHHHHHHHH-HHHHHHHHT------S-SSPPPHHHHHHHTS-----------------------TTSSSSS--